Protein AF-A0A7V1MY23-F1 (afdb_monomer_lite)

Radius of gyration: 22.09 Å; chains: 1; bounding box: 53×35×65 Å

Secondary structure (DSSP, 8-state):
--HHHHHHHHHHHHHHHHHHHHGGG----HHHHS----TTGGGGS-TT--HHHHHHHHHHHHTGGGSSSPPPPGGGS-HHHHHHHHHHHHHHTT--HHHHHHHHHHHHHHHHHHHHHTT-

Structure (mmCIF, N/CA/C/O backbone):
data_AF-A0A7V1MY23-F1
#
_entry.id   AF-A0A7V1MY23-F1
#
loop_
_atom_site.group_PDB
_atom_site.id
_atom_site.type_symbol
_atom_site.label_atom_id
_atom_site.label_alt_id
_atom_site.label_comp_id
_atom_site.label_asym_id
_atom_site.label_entity_id
_atom_site.label_seq_id
_atom_site.pdbx_PDB_ins_code
_atom_site.Cartn_x
_atom_site.Cartn_y
_atom_site.Cartn_z
_atom_site.occupancy
_atom_site.B_iso_or_equiv
_atom_site.auth_seq_id
_atom_site.auth_comp_id
_atom_site.auth_asym_id
_atom_site.auth_atom_id
_atom_site.pdbx_PDB_model_num
ATOM 1 N N . MET A 1 1 ? 38.174 -19.419 -48.462 1.00 55.09 1 MET A N 1
ATOM 2 C CA . MET A 1 1 ? 37.579 -18.916 -47.203 1.00 55.09 1 MET A CA 1
ATOM 3 C C . MET A 1 1 ? 37.762 -17.402 -47.209 1.00 55.09 1 MET A C 1
ATOM 5 O O . MET A 1 1 ? 38.901 -16.977 -47.323 1.00 55.09 1 MET A O 1
ATOM 9 N N . ASN A 1 2 ? 36.686 -16.607 -47.275 1.00 62.03 2 ASN A N 1
ATOM 10 C CA . ASN A 1 2 ? 36.775 -15.161 -47.537 1.00 62.03 2 ASN A CA 1
ATOM 11 C C . ASN A 1 2 ? 36.785 -14.381 -46.202 1.00 62.03 2 ASN A C 1
ATOM 13 O O . ASN A 1 2 ? 35.756 -14.397 -45.521 1.00 62.03 2 ASN A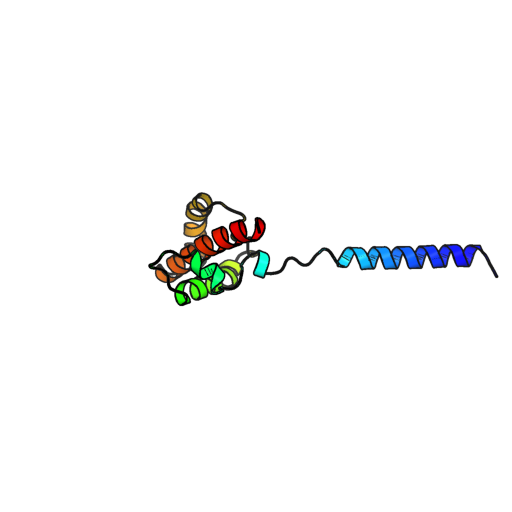 O 1
ATOM 17 N N . PRO A 1 3 ? 37.902 -13.733 -45.817 1.00 67.62 3 PRO A N 1
ATOM 18 C CA . PRO A 1 3 ? 38.042 -13.077 -44.515 1.00 67.62 3 PRO A CA 1
ATOM 19 C C . PRO A 1 3 ? 36.976 -12.001 -44.273 1.00 67.62 3 PRO A C 1
ATOM 21 O O . PRO A 1 3 ? 36.482 -11.882 -43.156 1.00 67.62 3 PRO A O 1
ATOM 24 N N . GLU A 1 4 ? 36.520 -11.300 -45.313 1.00 73.25 4 GLU A N 1
ATOM 25 C CA . GLU A 1 4 ? 35.517 -10.236 -45.169 1.00 73.25 4 GLU A CA 1
ATOM 26 C C . GLU A 1 4 ? 34.148 -10.753 -44.712 1.00 73.25 4 GLU A C 1
ATOM 28 O O . GLU A 1 4 ? 33.482 -10.124 -43.891 1.00 73.25 4 GLU A O 1
ATOM 33 N N . LYS A 1 5 ? 33.745 -11.950 -45.159 1.00 71.75 5 LYS A N 1
ATOM 34 C CA . LYS A 1 5 ? 32.474 -12.566 -44.736 1.00 71.75 5 LYS A CA 1
ATOM 35 C C . LYS A 1 5 ? 32.507 -12.989 -43.266 1.00 71.75 5 LYS A C 1
ATOM 37 O O . LYS A 1 5 ? 31.482 -12.928 -42.591 1.00 71.75 5 LYS A O 1
ATOM 42 N N . ASN A 1 6 ? 33.682 -13.370 -42.765 1.00 76.06 6 ASN A N 1
ATOM 43 C CA . ASN A 1 6 ? 33.868 -13.776 -41.374 1.00 76.06 6 ASN A CA 1
ATOM 44 C C . ASN A 1 6 ? 33.796 -12.567 -40.430 1.00 76.06 6 ASN A C 1
ATOM 46 O O . ASN A 1 6 ? 33.172 -12.661 -39.377 1.00 76.06 6 ASN A O 1
ATOM 50 N N . HIS A 1 7 ? 34.359 -11.419 -40.825 1.00 81.69 7 HIS A N 1
ATOM 51 C CA . HIS A 1 7 ? 34.247 -10.177 -40.054 1.00 81.69 7 HIS A CA 1
ATOM 52 C C . HIS A 1 7 ? 32.799 -9.682 -39.969 1.00 81.69 7 HIS A C 1
ATOM 54 O O . HIS A 1 7 ? 32.328 -9.361 -38.880 1.00 81.69 7 HIS A O 1
ATOM 60 N N . VAL A 1 8 ? 32.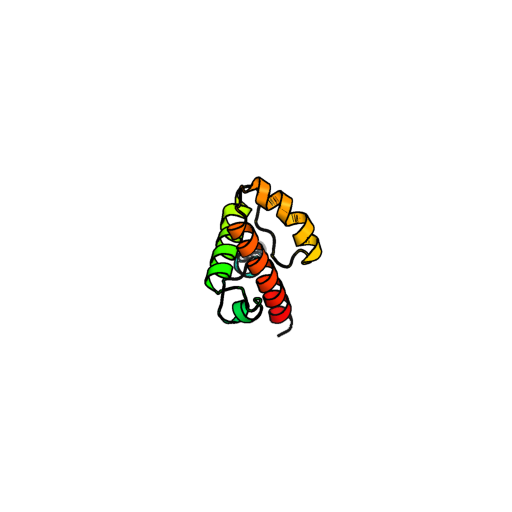059 -9.695 -41.084 1.00 83.19 8 VAL A N 1
ATOM 61 C CA . VAL A 1 8 ? 30.640 -9.295 -41.103 1.00 83.19 8 VAL A CA 1
ATOM 62 C C . VAL A 1 8 ? 29.783 -10.217 -40.229 1.00 83.19 8 VAL A C 1
ATOM 64 O O . VAL A 1 8 ? 28.952 -9.733 -39.463 1.00 83.19 8 VAL A O 1
ATOM 67 N N . LEU A 1 9 ? 30.013 -11.535 -40.272 1.00 83.19 9 LEU A N 1
ATOM 68 C CA . LEU A 1 9 ? 29.275 -12.496 -39.446 1.00 83.19 9 LEU A CA 1
ATOM 69 C C . LEU A 1 9 ? 29.543 -12.303 -37.942 1.00 83.19 9 LEU A C 1
ATOM 71 O O . LEU A 1 9 ? 28.614 -12.385 -37.137 1.00 83.19 9 LEU A O 1
ATOM 75 N N . VAL A 1 10 ? 30.789 -12.005 -37.559 1.00 86.12 10 VAL A N 1
ATOM 76 C CA . VAL A 1 10 ? 31.166 -11.720 -36.163 1.00 86.12 10 VAL A CA 1
ATOM 77 C C . VAL A 1 10 ? 30.519 -10.424 -35.669 1.00 86.12 10 VAL A C 1
ATOM 79 O O . VAL A 1 10 ? 30.002 -10.396 -34.554 1.00 86.12 10 VAL A O 1
ATOM 82 N N . LEU A 1 11 ? 30.475 -9.377 -36.499 1.00 88.19 11 LEU A N 1
ATOM 83 C CA . LEU A 1 11 ? 29.839 -8.103 -36.148 1.00 88.19 11 LEU A CA 1
ATOM 84 C C . LEU A 1 11 ? 28.320 -8.238 -35.974 1.00 88.19 11 LEU A C 1
ATOM 86 O O . LEU A 1 11 ? 27.769 -7.712 -35.010 1.00 88.19 11 LEU A O 1
ATOM 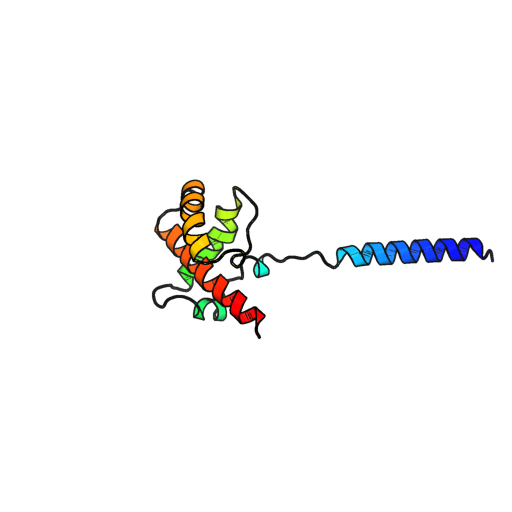90 N N . ILE A 1 12 ? 27.650 -8.987 -36.855 1.00 88.94 12 ILE A N 1
ATOM 91 C CA . ILE A 1 12 ? 26.209 -9.263 -36.739 1.00 88.94 12 ILE A CA 1
ATOM 92 C C . ILE A 1 12 ? 25.917 -10.072 -35.469 1.00 88.94 12 ILE A C 1
ATOM 94 O O . ILE A 1 12 ? 25.001 -9.739 -34.720 1.00 88.94 12 ILE A O 1
ATOM 98 N N . SER A 1 13 ? 26.726 -11.097 -35.190 1.00 87.31 13 SER A N 1
ATOM 99 C CA . SER A 1 13 ? 26.583 -11.919 -33.983 1.00 87.31 13 SER A CA 1
ATOM 100 C C . SER A 1 13 ? 26.777 -11.089 -32.709 1.00 87.31 13 SER A C 1
ATOM 102 O O . SER A 1 13 ? 25.974 -11.186 -31.786 1.00 87.31 13 SER A O 1
ATOM 104 N N . ALA A 1 14 ? 27.793 -10.221 -32.672 1.00 90.06 14 ALA A N 1
ATOM 105 C CA . ALA A 1 14 ? 28.040 -9.323 -31.546 1.00 90.06 14 ALA A CA 1
ATOM 106 C C . ALA A 1 14 ? 26.893 -8.317 -31.344 1.00 90.06 14 ALA A C 1
ATOM 108 O O . ALA A 1 14 ? 26.461 -8.108 -30.213 1.00 90.06 14 ALA A O 1
ATOM 109 N N . ALA A 1 15 ? 26.350 -7.745 -32.423 1.00 91.12 15 ALA A N 1
ATOM 110 C CA . ALA A 1 15 ? 25.222 -6.816 -32.353 1.00 91.12 15 ALA A CA 1
ATOM 111 C C . ALA A 1 15 ? 23.943 -7.482 -31.816 1.00 91.12 15 ALA A C 1
ATOM 113 O O . ALA A 1 15 ? 23.245 -6.892 -30.994 1.00 91.12 15 ALA A O 1
ATOM 114 N N . LEU A 1 16 ? 23.661 -8.725 -32.222 1.00 89.31 16 LEU A N 1
ATOM 115 C CA . LEU A 1 16 ? 22.519 -9.498 -31.720 1.00 89.31 16 LEU A CA 1
ATOM 116 C C . LEU A 1 16 ? 22.673 -9.865 -30.238 1.00 89.31 16 LEU A C 1
ATOM 118 O O . LEU A 1 16 ? 21.703 -9.785 -29.488 1.00 89.31 16 LEU A O 1
ATOM 122 N N . ILE A 1 17 ? 23.888 -10.214 -29.802 1.00 90.31 17 ILE A N 1
ATOM 123 C CA . ILE A 1 17 ? 24.187 -10.489 -28.389 1.00 90.31 17 ILE A CA 1
ATOM 124 C C . ILE A 1 17 ? 24.017 -9.217 -27.548 1.00 90.31 17 ILE A C 1
ATOM 126 O O . ILE A 1 17 ? 23.370 -9.259 -26.507 1.00 90.31 17 ILE A O 1
ATOM 130 N N . ILE A 1 18 ? 24.537 -8.076 -28.009 1.00 88.31 18 ILE A N 1
ATOM 131 C CA . ILE A 1 18 ? 24.391 -6.787 -27.317 1.00 88.31 18 ILE A CA 1
ATOM 132 C C . ILE A 1 18 ? 22.915 -6.385 -27.232 1.00 88.31 18 ILE A C 1
ATOM 134 O O . ILE A 1 18 ? 22.451 -6.002 -26.163 1.00 88.31 18 ILE A O 1
ATOM 138 N N . PHE A 1 19 ? 22.157 -6.525 -28.323 1.00 85.62 19 PHE A N 1
ATOM 139 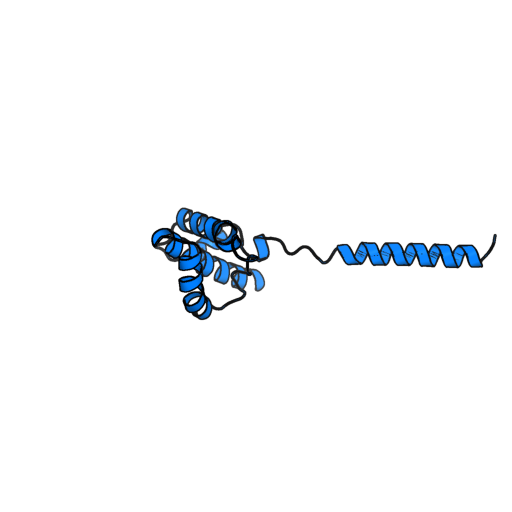C CA . PHE A 1 19 ? 20.724 -6.242 -28.332 1.00 85.62 19 PHE A CA 1
ATOM 140 C C . PHE A 1 19 ? 19.964 -7.133 -27.342 1.00 85.62 19 PHE A C 1
ATOM 142 O O . PHE A 1 19 ? 19.173 -6.616 -26.564 1.00 85.62 19 PHE A O 1
ATOM 149 N N . ALA A 1 20 ? 20.252 -8.438 -27.296 1.00 84.06 20 ALA A N 1
ATOM 150 C CA . ALA A 1 20 ? 19.641 -9.360 -26.336 1.00 84.06 20 ALA A CA 1
ATOM 151 C C . ALA A 1 20 ? 19.975 -9.010 -24.872 1.00 84.06 20 ALA A C 1
ATOM 153 O O . ALA A 1 20 ? 19.109 -9.111 -24.004 1.00 84.06 20 ALA A O 1
ATOM 154 N N . LEU A 1 21 ? 21.200 -8.549 -24.595 1.00 81.44 21 LEU A N 1
ATOM 155 C CA . LEU A 1 21 ? 21.619 -8.126 -23.254 1.00 81.44 21 LEU A CA 1
ATOM 156 C C . LEU A 1 21 ? 20.895 -6.856 -22.768 1.00 81.44 21 LEU A C 1
ATOM 158 O O . LEU A 1 21 ? 20.681 -6.711 -21.566 1.00 81.44 21 LEU A O 1
ATOM 162 N N . LEU A 1 22 ? 20.462 -5.968 -23.673 1.00 77.19 22 LEU A N 1
ATOM 163 C CA . LEU A 1 22 ? 19.717 -4.750 -23.317 1.00 77.19 22 LEU A CA 1
ATOM 164 C C . LEU A 1 22 ? 18.305 -5.032 -22.773 1.00 77.19 22 LEU A C 1
ATOM 166 O O . LEU A 1 22 ? 17.761 -4.197 -22.057 1.00 77.19 22 LEU A O 1
ATOM 170 N N . PHE A 1 23 ? 17.716 -6.200 -23.054 1.00 70.06 23 PHE A N 1
ATOM 171 C CA . PHE A 1 23 ? 16.383 -6.563 -22.546 1.00 70.06 23 PHE A CA 1
ATOM 172 C C . PHE A 1 23 ? 16.392 -7.143 -21.123 1.00 70.06 23 PHE A C 1
ATOM 174 O O . PHE A 1 23 ? 15.328 -7.313 -20.532 1.00 70.06 23 PHE A O 1
ATOM 181 N N . LEU A 1 24 ? 17.563 -7.432 -20.544 1.00 65.50 24 LEU A N 1
ATOM 182 C CA . LEU A 1 24 ? 17.672 -8.071 -19.224 1.00 65.50 24 LEU A CA 1
ATOM 183 C C . LEU A 1 24 ? 17.552 -7.094 -18.039 1.00 65.50 24 LEU A C 1
ATOM 185 O O . LEU A 1 24 ? 17.454 -7.539 -16.900 1.00 65.50 24 LEU A O 1
ATOM 189 N N . THR A 1 25 ? 17.551 -5.777 -18.270 1.00 64.44 25 THR A N 1
ATOM 190 C CA . THR A 1 25 ? 17.641 -4.763 -17.198 1.00 64.44 25 THR A CA 1
ATOM 191 C C . THR A 1 25 ? 16.308 -4.100 -16.822 1.00 64.44 25 THR A C 1
ATOM 193 O O . THR A 1 25 ? 16.289 -3.224 -15.962 1.00 64.44 25 THR A O 1
ATOM 196 N N . GLY A 1 26 ? 15.183 -4.500 -17.429 1.00 61.44 26 GLY A N 1
ATOM 197 C CA . GLY A 1 26 ? 13.920 -3.746 -17.364 1.00 61.44 26 GLY A CA 1
ATOM 198 C C . GLY A 1 26 ? 12.821 -4.250 -16.418 1.00 61.44 26 GLY A C 1
ATOM 199 O O . GLY A 1 26 ? 11.726 -3.695 -16.445 1.00 61.44 26 GLY A O 1
ATOM 200 N N . CYS A 1 27 ? 13.036 -5.292 -15.610 1.00 72.38 27 CYS A N 1
ATOM 201 C CA . CYS A 1 27 ? 11.960 -5.833 -14.767 1.00 72.38 27 CYS A CA 1
ATOM 202 C C . CYS A 1 27 ? 11.848 -5.091 -13.427 1.00 72.38 27 CYS A C 1
ATOM 204 O O . CYS A 1 27 ? 12.405 -5.517 -12.418 1.00 72.38 27 CYS A O 1
ATOM 206 N N . VAL A 1 28 ? 11.083 -3.997 -13.405 1.00 79.12 28 VAL A N 1
ATOM 207 C CA . VAL A 1 28 ? 10.494 -3.489 -12.156 1.00 79.12 28 VAL A CA 1
ATOM 208 C C . VAL A 1 28 ? 9.306 -4.386 -11.816 1.00 79.12 28 VAL A C 1
ATOM 210 O O . VAL A 1 28 ? 8.371 -4.507 -12.606 1.00 79.12 28 VAL A O 1
ATOM 213 N N . THR A 1 29 ? 9.351 -5.053 -10.665 1.00 86.50 29 THR A N 1
ATOM 214 C CA . THR A 1 29 ? 8.263 -5.923 -10.208 1.00 86.50 29 THR A CA 1
ATOM 215 C C . THR A 1 29 ? 7.243 -5.125 -9.403 1.00 86.50 29 THR A C 1
ATOM 217 O O . THR A 1 29 ? 7.579 -4.143 -8.747 1.00 86.50 29 THR A O 1
ATOM 220 N N . LEU A 1 30 ? 5.980 -5.559 -9.407 1.00 88.88 30 LEU A N 1
ATOM 221 C CA . LEU A 1 30 ? 4.955 -4.935 -8.564 1.00 88.88 30 LEU A CA 1
ATOM 222 C C . LEU A 1 30 ? 5.347 -4.971 -7.081 1.00 88.88 30 LEU A C 1
ATOM 224 O O . LEU A 1 30 ? 5.048 -4.035 -6.353 1.00 88.88 30 LEU A O 1
ATOM 228 N N . ASP A 1 31 ? 6.061 -6.007 -6.650 1.00 91.25 31 ASP A N 1
ATOM 229 C CA . ASP A 1 31 ? 6.475 -6.175 -5.258 1.00 91.25 31 ASP A CA 1
ATOM 230 C C . ASP A 1 31 ? 7.480 -5.112 -4.797 1.00 91.25 31 ASP A C 1
ATOM 232 O O . ASP A 1 31 ? 7.482 -4.755 -3.621 1.00 91.25 31 ASP A O 1
ATOM 236 N N . SER A 1 32 ? 8.299 -4.555 -5.697 1.00 89.75 32 SER A N 1
ATOM 237 C CA . SER A 1 32 ? 9.196 -3.448 -5.339 1.00 89.75 32 SER A CA 1
ATOM 238 C C . SER A 1 32 ? 8.468 -2.104 -5.241 1.00 89.75 32 SER A C 1
ATOM 240 O O . SER A 1 32 ? 8.929 -1.204 -4.540 1.00 89.75 32 SER A O 1
ATOM 242 N N . LEU A 1 33 ? 7.314 -1.972 -5.904 1.00 93.50 33 LEU A N 1
ATOM 243 C CA . LEU A 1 33 ? 6.461 -0.782 -5.853 1.00 93.50 33 LEU A CA 1
ATOM 244 C C . LEU A 1 33 ? 5.461 -0.846 -4.690 1.00 93.50 33 LEU A C 1
ATOM 246 O O . LEU A 1 33 ? 5.235 0.151 -4.008 1.00 93.50 33 LEU A O 1
ATOM 250 N N . ALA A 1 34 ? 4.869 -2.019 -4.477 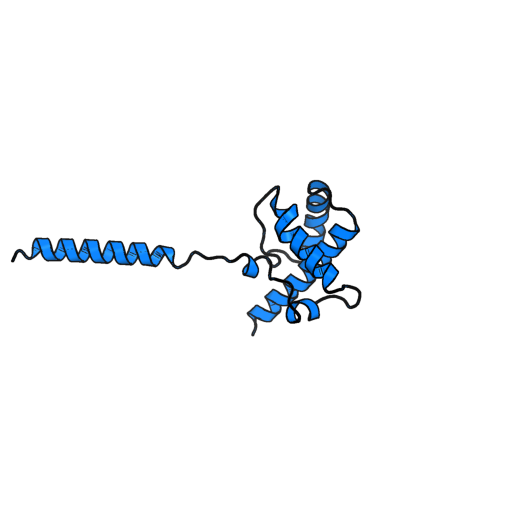1.00 96.31 34 ALA A N 1
ATOM 251 C CA . ALA A 1 34 ? 3.800 -2.318 -3.534 1.00 96.31 34 ALA A CA 1
ATOM 252 C C . ALA A 1 34 ? 3.983 -3.752 -2.981 1.00 96.31 34 ALA A C 1
ATOM 254 O O . ALA A 1 34 ? 3.340 -4.704 -3.456 1.00 96.31 34 ALA A O 1
ATOM 255 N N . PRO A 1 35 ? 4.855 -3.938 -1.971 1.00 96.56 35 PRO A N 1
ATOM 256 C CA . PRO A 1 35 ? 5.219 -5.259 -1.467 1.00 96.56 35 PRO A CA 1
ATOM 257 C C . PRO A 1 35 ? 3.997 -6.031 -0.957 1.00 96.56 35 PRO A C 1
ATOM 259 O O . PRO A 1 35 ? 3.077 -5.411 -0.404 1.00 96.56 35 PRO A O 1
ATOM 262 N N . PRO A 1 36 ? 3.946 -7.363 -1.148 1.00 97.44 36 PRO A N 1
ATOM 263 C CA . PRO A 1 36 ? 2.902 -8.212 -0.581 1.00 97.44 36 PRO A CA 1
ATOM 264 C C . PRO A 1 36 ? 2.885 -8.105 0.941 1.00 97.44 36 PRO A C 1
ATOM 266 O O . PRO A 1 36 ? 3.924 -7.922 1.578 1.00 97.44 36 PRO A O 1
ATOM 269 N N . VAL A 1 37 ? 1.697 -8.225 1.538 1.00 98.19 37 VAL A N 1
ATOM 270 C CA . VAL A 1 37 ? 1.585 -8.233 2.995 1.00 98.19 37 VAL A CA 1
ATOM 271 C C . VAL A 1 37 ? 2.196 -9.531 3.505 1.00 98.19 37 VAL A C 1
ATOM 273 O O . VAL A 1 37 ? 1.677 -10.623 3.290 1.00 98.19 37 VAL A O 1
ATOM 276 N N . SER A 1 38 ? 3.325 -9.419 4.189 1.00 97.69 38 SER A N 1
ATOM 277 C CA . SER A 1 38 ? 4.001 -10.533 4.843 1.00 97.69 38 SER A CA 1
ATOM 278 C C . SER A 1 38 ? 3.917 -10.384 6.359 1.00 97.69 38 SER A C 1
ATOM 280 O O . SER A 1 38 ? 3.600 -9.314 6.886 1.00 97.69 38 SER A O 1
ATOM 282 N N . SER A 1 39 ? 4.226 -11.459 7.083 1.00 96.69 39 SER A N 1
ATOM 283 C CA . SER A 1 39 ? 4.387 -11.390 8.537 1.00 96.69 39 SER A CA 1
ATOM 284 C C . SER A 1 39 ? 5.476 -10.398 8.944 1.00 96.69 39 SER A C 1
ATOM 286 O O . SER A 1 39 ? 5.369 -9.805 10.008 1.00 96.69 39 SER A O 1
ATOM 288 N N . GLU A 1 40 ? 6.493 -10.187 8.105 1.00 96.75 40 GLU A N 1
ATOM 289 C CA . GLU A 1 40 ? 7.551 -9.204 8.327 1.00 96.75 40 GLU A CA 1
ATOM 290 C C . GLU A 1 40 ? 7.043 -7.769 8.147 1.00 96.75 40 GLU A C 1
ATOM 292 O O . GLU A 1 40 ? 7.205 -6.956 9.056 1.00 96.75 40 GLU A O 1
ATOM 297 N N . LEU A 1 41 ? 6.354 -7.474 7.037 1.00 97.75 41 LEU A N 1
ATOM 298 C CA . LEU A 1 41 ? 5.749 -6.162 6.787 1.00 97.75 41 LEU A CA 1
ATOM 299 C C . LEU A 1 41 ? 4.766 -5.788 7.903 1.00 97.75 41 LEU A C 1
ATOM 301 O O . LEU A 1 41 ? 4.775 -4.657 8.390 1.00 97.75 41 LEU A O 1
ATOM 305 N N . ALA A 1 42 ? 3.959 -6.748 8.359 1.00 97.94 42 ALA A N 1
ATOM 306 C CA . ALA A 1 42 ? 2.973 -6.533 9.413 1.00 97.94 42 ALA A CA 1
ATOM 307 C C . ALA A 1 42 ? 3.585 -6.085 10.755 1.00 97.94 42 ALA A C 1
ATOM 309 O O . ALA A 1 42 ? 2.895 -5.463 11.557 1.00 97.94 42 ALA A O 1
ATOM 310 N N . ARG A 1 43 ? 4.884 -6.318 11.000 1.00 97.06 43 ARG A N 1
ATOM 311 C CA . ARG A 1 43 ? 5.577 -5.853 12.222 1.00 97.06 43 ARG A CA 1
ATOM 312 C C . ARG A 1 43 ? 5.749 -4.338 12.273 1.00 97.06 43 ARG A C 1
ATOM 314 O O . ARG A 1 43 ? 5.994 -3.799 13.347 1.00 97.06 43 ARG A O 1
ATOM 321 N N . TYR A 1 44 ? 5.631 -3.666 11.130 1.00 97.12 44 TYR A N 1
ATOM 322 C CA . TYR A 1 44 ? 5.698 -2.210 11.018 1.00 97.12 44 TYR A CA 1
ATOM 323 C C . TYR A 1 44 ? 4.315 -1.548 11.094 1.00 97.12 44 TYR A C 1
ATOM 325 O O . TYR A 1 44 ? 4.198 -0.335 10.910 1.00 97.12 44 TYR A O 1
ATOM 333 N N . ALA A 1 45 ? 3.254 -2.324 11.323 1.00 97.25 45 ALA A N 1
ATOM 334 C CA . ALA A 1 45 ? 1.911 -1.795 11.495 1.00 97.25 45 ALA A CA 1
ATOM 335 C C . ALA A 1 45 ? 1.671 -1.292 12.927 1.00 97.25 45 ALA A C 1
ATOM 337 O O . ALA A 1 45 ? 2.195 -1.870 13.883 1.00 97.25 45 ALA A O 1
ATOM 338 N N . PRO A 1 46 ? 0.874 -0.220 13.103 1.00 94.25 46 PRO A N 1
ATOM 339 C CA . PRO A 1 46 ? 0.403 0.183 14.421 1.00 94.25 46 PRO A CA 1
ATOM 340 C C . PRO A 1 46 ? -0.345 -0.964 15.125 1.00 94.25 46 PRO A C 1
ATOM 342 O O . PRO A 1 46 ? -1.029 -1.730 14.450 1.00 94.25 46 PRO A O 1
ATOM 345 N N . PRO A 1 47 ? -0.326 -1.048 16.470 1.00 94.69 47 PRO A N 1
ATOM 346 C CA . PRO A 1 47 ? -0.987 -2.133 17.210 1.00 94.69 47 PRO A CA 1
ATOM 347 C C . PRO A 1 47 ? -2.495 -2.277 16.959 1.00 94.69 47 PRO A C 1
ATOM 349 O O . PRO A 1 47 ? -3.067 -3.330 17.218 1.00 94.69 47 PRO A O 1
ATOM 352 N N . THR A 1 48 ? -3.149 -1.214 16.492 1.00 96.19 48 THR A N 1
ATOM 353 C CA . THR A 1 48 ? -4.584 -1.186 16.179 1.00 96.19 48 THR A CA 1
ATOM 354 C C . THR A 1 48 ? -4.911 -1.686 14.772 1.00 96.19 48 THR A C 1
ATOM 356 O O . THR A 1 48 ? -6.086 -1.802 14.446 1.00 96.19 48 THR A O 1
ATOM 359 N N . VAL A 1 49 ? -3.905 -1.929 13.929 1.00 97.94 49 VAL A N 1
ATOM 360 C CA . VAL A 1 49 ? -4.067 -2.365 12.537 1.00 97.94 49 VAL A CA 1
ATOM 361 C C . VAL A 1 49 ? -3.878 -3.874 12.466 1.00 97.94 49 VAL A C 1
ATOM 363 O O . VAL A 1 49 ? -2.870 -4.412 12.923 1.00 97.94 49 VAL A O 1
ATOM 366 N N . THR A 1 50 ? -4.843 -4.568 11.874 1.00 98.25 50 THR A N 1
ATOM 367 C CA . THR A 1 50 ? -4.785 -6.018 11.693 1.00 98.25 50 THR A CA 1
ATOM 368 C C . THR A 1 50 ? -4.101 -6.396 10.378 1.00 98.25 50 THR A C 1
ATOM 370 O O . THR A 1 50 ? -3.981 -5.598 9.449 1.00 98.25 50 THR A O 1
ATOM 373 N N . TYR A 1 51 ? -3.697 -7.663 10.255 1.00 98.31 51 TYR A N 1
ATOM 374 C CA . TYR A 1 51 ? -3.200 -8.201 8.984 1.00 98.31 51 TYR A CA 1
ATOM 375 C C . TYR A 1 51 ? -4.245 -8.079 7.858 1.00 98.31 51 TYR A C 1
ATOM 377 O O . TYR A 1 51 ? -3.897 -7.793 6.715 1.00 98.31 51 TYR A O 1
ATOM 385 N N . ALA A 1 52 ? -5.532 -8.244 8.185 1.00 98.44 52 ALA A N 1
ATOM 386 C CA . ALA A 1 52 ? -6.623 -8.096 7.225 1.00 98.44 52 ALA A CA 1
ATOM 387 C C . ALA A 1 52 ? -6.761 -6.649 6.724 1.00 98.44 52 ALA A C 1
ATOM 389 O O . ALA A 1 52 ? -7.015 -6.443 5.538 1.00 98.44 52 ALA A O 1
ATOM 390 N N . ASP A 1 53 ? -6.531 -5.657 7.589 1.00 98.56 53 ASP A N 1
ATOM 391 C CA . ASP A 1 53 ? -6.532 -4.244 7.194 1.00 98.56 53 ASP A CA 1
ATOM 392 C C . ASP A 1 53 ? -5.387 -3.936 6.226 1.00 98.56 53 ASP A C 1
ATOM 394 O O . ASP A 1 53 ? -5.588 -3.244 5.230 1.00 98.56 53 ASP A O 1
ATOM 398 N N . LEU A 1 54 ? -4.196 -4.494 6.472 1.00 98.75 54 LEU A N 1
ATOM 399 C CA . LEU A 1 54 ? -3.060 -4.352 5.559 1.00 98.75 54 LEU A CA 1
ATOM 400 C C . LEU A 1 54 ? -3.352 -4.989 4.197 1.00 98.75 54 LEU A C 1
ATOM 402 O O . LEU A 1 54 ? -3.036 -4.392 3.170 1.00 98.75 54 LEU A O 1
ATOM 406 N N . GLU A 1 55 ? -3.969 -6.173 4.173 1.00 98.69 55 GLU A N 1
ATOM 407 C CA . GLU A 1 55 ? -4.316 -6.855 2.921 1.00 98.69 55 GLU A CA 1
ATOM 408 C C . GLU A 1 55 ? -5.401 -6.091 2.152 1.00 98.69 55 GLU A C 1
ATOM 410 O O . GLU A 1 55 ? -5.280 -5.888 0.941 1.00 98.69 55 GLU A O 1
ATOM 415 N N . LYS A 1 56 ? -6.420 -5.573 2.857 1.00 98.75 56 LYS A N 1
ATOM 416 C CA . LYS A 1 56 ? -7.428 -4.669 2.282 1.00 98.75 56 LYS A CA 1
ATOM 417 C C . LYS A 1 56 ? -6.755 -3.432 1.683 1.00 98.75 56 LYS A C 1
ATOM 419 O O . LYS A 1 56 ? -6.998 -3.109 0.522 1.00 98.75 56 LYS A O 1
ATOM 424 N N . GLY A 1 57 ? -5.871 -2.781 2.437 1.00 98.56 57 GLY A N 1
ATOM 425 C CA . GLY A 1 57 ? -5.137 -1.599 1.994 1.00 98.56 57 GLY A CA 1
ATOM 426 C C . GLY A 1 57 ? -4.267 -1.861 0.769 1.00 98.56 57 GLY A C 1
ATOM 427 O O . GLY A 1 57 ? -4.298 -1.087 -0.189 1.00 98.56 57 GLY A O 1
ATOM 428 N N . ARG A 1 58 ? -3.548 -2.989 0.740 1.00 98.38 58 ARG A N 1
ATOM 429 C CA . ARG A 1 58 ? -2.750 -3.387 -0.423 1.00 98.38 58 ARG A CA 1
ATOM 430 C C . ARG A 1 58 ? -3.617 -3.631 -1.648 1.00 98.38 58 ARG A C 1
ATOM 432 O O . ARG A 1 58 ? -3.262 -3.183 -2.735 1.00 98.38 58 ARG A O 1
ATOM 439 N N . LYS A 1 59 ? -4.737 -4.336 -1.483 1.00 98.31 59 LYS A N 1
ATOM 440 C CA . LYS A 1 59 ? -5.678 -4.614 -2.573 1.00 98.31 59 LYS A CA 1
ATOM 441 C C . LYS A 1 59 ? -6.242 -3.325 -3.172 1.00 98.31 59 LYS A C 1
ATOM 443 O O . LYS A 1 59 ? -6.388 -3.239 -4.386 1.00 98.31 59 LYS A O 1
ATOM 448 N N . ILE A 1 60 ? -6.523 -2.319 -2.344 1.00 98.44 60 ILE A N 1
ATOM 449 C CA . ILE A 1 60 ? -6.927 -0.987 -2.812 1.00 98.44 60 ILE A CA 1
ATOM 450 C C . ILE A 1 60 ? -5.778 -0.327 -3.590 1.00 98.44 60 ILE A C 1
ATOM 452 O O . ILE A 1 60 ? -5.986 0.135 -4.711 1.00 98.44 60 ILE A O 1
ATOM 456 N N . TYR A 1 61 ? -4.558 -0.344 -3.039 1.00 98.06 61 TYR A N 1
ATOM 457 C CA . TYR A 1 61 ? -3.382 0.288 -3.649 1.00 98.06 61 TYR A CA 1
ATOM 458 C C . TYR A 1 61 ? -3.031 -0.288 -5.028 1.00 98.06 61 TYR A C 1
ATOM 460 O O . TYR A 1 61 ? -2.702 0.453 -5.950 1.00 98.06 61 TYR A O 1
ATOM 468 N N . THR A 1 62 ? -3.109 -1.612 -5.182 1.00 96.75 62 THR A N 1
ATOM 469 C CA . THR A 1 62 ? -2.792 -2.313 -6.439 1.00 96.75 62 THR A CA 1
ATOM 470 C C . THR A 1 62 ? -4.006 -2.524 -7.345 1.00 96.75 62 THR A C 1
ATOM 472 O O . THR A 1 62 ? -3.853 -3.014 -8.461 1.00 96.75 62 THR A O 1
ATOM 475 N N . GLY A 1 63 ? -5.200 -2.150 -6.879 1.00 95.81 63 GLY A N 1
ATOM 476 C CA . GLY A 1 63 ? -6.468 -2.242 -7.596 1.00 95.81 63 GLY A CA 1
ATOM 477 C C . GLY A 1 63 ? -7.041 -0.856 -7.866 1.00 95.81 63 GLY A C 1
ATOM 478 O O . GLY A 1 63 ? -6.662 -0.216 -8.847 1.00 95.81 63 GLY A O 1
ATOM 479 N N . SER A 1 64 ? -7.938 -0.381 -6.996 1.00 95.75 64 SER A N 1
ATOM 480 C CA . SER A 1 64 ? -8.685 0.876 -7.167 1.00 95.75 64 SER A CA 1
ATOM 481 C C . SER A 1 64 ? -7.793 2.083 -7.485 1.00 95.75 64 SER A C 1
ATOM 483 O O . SER A 1 64 ? -8.108 2.845 -8.400 1.00 95.75 64 SER A O 1
ATOM 485 N N . CYS A 1 65 ? -6.640 2.223 -6.818 1.00 95.44 65 CYS A N 1
ATOM 486 C CA . CYS A 1 65 ? -5.707 3.335 -7.053 1.00 95.44 65 CYS A CA 1
ATOM 487 C C . CYS A 1 65 ? -5.013 3.300 -8.428 1.00 95.44 65 CYS A C 1
ATOM 489 O O . CYS A 1 65 ? -4.407 4.290 -8.827 1.00 95.44 65 CYS A O 1
ATOM 491 N N . THR A 1 66 ? -5.099 2.188 -9.163 1.00 94.69 66 THR A N 1
ATOM 492 C CA . THR A 1 66 ? -4.492 2.029 -10.498 1.00 94.69 66 THR A CA 1
ATOM 493 C C . THR A 1 66 ? -5.476 2.252 -11.648 1.00 94.69 66 THR A C 1
ATOM 495 O O . THR A 1 66 ? -5.102 2.178 -12.815 1.00 94.69 66 THR A O 1
ATOM 498 N N . SER A 1 67 ? -6.740 2.557 -11.332 1.00 94.25 67 SER A N 1
ATOM 499 C CA . SER A 1 67 ? -7.798 2.775 -12.328 1.00 94.25 67 SER A CA 1
ATOM 500 C C . SER A 1 67 ? -7.615 4.058 -13.149 1.00 94.25 67 SER A C 1
ATOM 502 O O . SER A 1 67 ? -8.029 4.107 -14.305 1.00 94.25 67 SER A O 1
ATOM 504 N N . CYS A 1 68 ? -6.986 5.087 -12.568 1.00 96.06 68 CYS A N 1
ATOM 505 C CA . CYS A 1 68 ? -6.810 6.397 -13.204 1.00 96.06 68 CYS A CA 1
ATOM 506 C C . CYS A 1 68 ? -5.387 6.644 -13.732 1.00 96.06 68 CYS A C 1
ATOM 508 O O . CYS A 1 68 ? -5.210 7.394 -14.689 1.00 96.06 68 CYS A O 1
ATOM 510 N N . HIS A 1 69 ? -4.367 6.056 -13.106 1.00 94.88 69 HIS A N 1
ATOM 511 C CA . HIS A 1 69 ? -2.961 6.206 -13.485 1.00 94.88 69 HIS A CA 1
ATOM 512 C C . HIS A 1 69 ? -2.139 5.009 -12.998 1.00 94.88 69 HIS A C 1
ATOM 514 O O . HIS A 1 69 ? -2.580 4.235 -12.150 1.00 94.88 69 HIS A O 1
ATOM 520 N N . SER A 1 70 ? -0.908 4.876 -13.495 1.00 91.00 70 SER A N 1
ATOM 521 C CA . SER A 1 70 ? 0.011 3.824 -13.053 1.00 91.00 70 SER A CA 1
ATOM 522 C C . SER A 1 70 ? 0.307 3.907 -11.553 1.00 91.00 70 SER A C 1
ATOM 524 O O . SER A 1 70 ? 0.395 5.000 -10.981 1.00 91.00 70 SER A O 1
ATOM 526 N N . VAL A 1 71 ? 0.507 2.740 -10.934 1.00 90.44 71 VAL A N 1
ATOM 527 C CA . VAL A 1 71 ? 0.906 2.623 -9.527 1.00 90.44 71 VAL A CA 1
ATOM 528 C C . VAL A 1 71 ? 2.236 3.344 -9.291 1.00 90.44 71 VAL A C 1
ATOM 530 O O . VAL A 1 71 ? 3.187 3.186 -10.058 1.00 90.44 71 VAL A O 1
ATOM 533 N N . GLN A 1 72 ? 2.295 4.154 -8.236 1.00 93.69 72 GLN A N 1
ATOM 534 C CA . GLN A 1 72 ? 3.544 4.757 -7.773 1.00 93.69 72 GLN A CA 1
ATOM 535 C C . GLN A 1 72 ? 4.215 3.823 -6.755 1.00 93.69 72 GLN A C 1
ATOM 537 O O . GLN A 1 72 ? 3.521 3.048 -6.102 1.00 93.69 72 GLN A O 1
ATOM 542 N N . PRO A 1 73 ? 5.547 3.860 -6.586 1.00 94.56 73 PRO A N 1
ATOM 543 C CA . PRO A 1 73 ? 6.175 3.185 -5.459 1.00 94.56 73 PRO A CA 1
ATOM 544 C C . PRO A 1 73 ? 5.646 3.757 -4.135 1.00 94.56 73 PRO A C 1
ATOM 546 O O . PRO A 1 73 ? 5.621 4.977 -3.952 1.00 94.56 73 PRO A O 1
ATOM 549 N N . VAL A 1 74 ? 5.289 2.906 -3.167 1.00 95.88 74 VAL A N 1
ATOM 550 C CA . VAL A 1 74 ? 4.812 3.369 -1.847 1.00 95.88 74 VAL A CA 1
ATOM 551 C C . VAL A 1 74 ? 5.840 4.278 -1.162 1.00 95.88 74 VAL A C 1
ATOM 553 O O . VAL A 1 74 ? 5.474 5.232 -0.473 1.00 95.88 74 VAL A O 1
ATOM 556 N N . ASN A 1 75 ? 7.133 4.033 -1.392 1.00 94.81 75 ASN A N 1
ATOM 557 C CA . ASN A 1 75 ? 8.260 4.792 -0.849 1.00 94.81 75 ASN A CA 1
ATOM 558 C C . ASN A 1 75 ? 8.689 6.004 -1.700 1.00 94.81 75 ASN A C 1
ATOM 560 O O . ASN A 1 75 ? 9.644 6.673 -1.313 1.00 94.81 75 ASN A O 1
ATOM 564 N N . ALA A 1 76 ? 7.988 6.326 -2.794 1.00 94.56 76 ALA A N 1
ATOM 565 C CA . ALA A 1 76 ? 8.296 7.494 -3.630 1.00 94.56 76 ALA A CA 1
ATOM 566 C C . ALA A 1 76 ? 8.040 8.835 -2.920 1.00 94.56 76 ALA A C 1
ATOM 568 O O . ALA A 1 76 ? 8.671 9.839 -3.244 1.00 94.56 76 ALA A O 1
ATOM 569 N N . TYR A 1 77 ? 7.141 8.843 -1.933 1.00 95.94 77 TYR A N 1
ATOM 570 C CA . TYR A 1 77 ? 6.761 10.030 -1.168 1.00 95.94 77 TYR A CA 1
ATOM 571 C C . TYR A 1 77 ? 6.980 9.819 0.332 1.00 95.94 77 TYR A C 1
ATOM 573 O O . TYR A 1 77 ? 7.012 8.685 0.821 1.00 95.94 77 TYR A O 1
ATOM 581 N N . THR A 1 78 ? 7.120 10.907 1.092 1.00 95.88 78 THR A N 1
ATOM 582 C CA . THR A 1 78 ? 7.090 10.901 2.564 1.00 95.88 78 THR A CA 1
ATOM 583 C C . THR A 1 78 ? 5.673 10.638 3.088 1.00 95.88 78 THR A C 1
ATOM 585 O O . THR A 1 78 ? 4.700 10.787 2.352 1.00 95.88 78 THR A O 1
ATOM 588 N N . MET A 1 79 ? 5.513 10.271 4.370 1.00 94.19 79 MET A N 1
ATOM 589 C CA . MET A 1 79 ? 4.157 10.171 4.943 1.00 94.19 79 MET A CA 1
ATOM 590 C C . MET A 1 79 ? 3.417 11.508 4.922 1.00 94.19 79 MET A C 1
ATOM 592 O O . MET A 1 79 ? 2.208 11.509 4.728 1.00 94.19 79 MET A O 1
ATOM 596 N N . GLN A 1 80 ? 4.126 12.626 5.095 1.00 96.44 80 GLN A N 1
ATOM 597 C CA . GLN A 1 80 ? 3.527 13.957 5.032 1.00 96.44 80 GLN A CA 1
ATOM 598 C C . GLN A 1 80 ? 3.006 14.259 3.621 1.00 96.44 80 GLN A C 1
ATOM 600 O O . GLN A 1 80 ? 1.865 14.669 3.461 1.00 96.44 80 GLN A O 1
ATOM 605 N N . GLN A 1 81 ? 3.792 13.950 2.587 1.00 97.69 81 GLN A N 1
ATOM 606 C CA . GLN A 1 81 ? 3.345 14.085 1.198 1.00 97.69 81 GLN A CA 1
ATOM 607 C C . GLN A 1 81 ? 2.146 13.175 0.900 1.00 97.69 81 GLN A C 1
ATOM 609 O O . GLN A 1 81 ? 1.174 13.608 0.293 1.00 97.69 81 GLN A O 1
ATOM 614 N N . TRP A 1 82 ? 2.149 11.928 1.381 1.00 97.12 82 TRP A N 1
ATOM 615 C CA . TRP A 1 82 ? 0.983 11.050 1.243 1.00 97.12 82 TRP A CA 1
ATOM 616 C C . TRP A 1 82 ? -0.256 11.566 1.990 1.00 97.12 82 TRP A C 1
ATOM 618 O O . TRP A 1 82 ? -1.375 11.340 1.534 1.00 97.12 82 TRP A O 1
ATOM 628 N N . GLN A 1 83 ? -0.098 12.259 3.122 1.00 96.00 83 GLN A N 1
ATOM 629 C CA . GLN A 1 83 ? -1.220 12.897 3.821 1.00 96.00 83 GLN A CA 1
ATOM 630 C C . GLN A 1 83 ? -1.875 13.999 2.984 1.00 96.00 83 GLN A C 1
ATOM 632 O O . GLN A 1 83 ? -3.086 14.170 3.094 1.00 96.00 83 GLN A O 1
ATOM 637 N N . GLU A 1 84 ? -1.106 14.674 2.131 1.00 97.50 84 GLU A N 1
ATOM 638 C CA . GLU A 1 84 ? -1.587 15.699 1.199 1.00 97.50 84 GLU A CA 1
ATOM 639 C C . GLU A 1 84 ? -2.174 15.089 -0.088 1.00 97.50 84 GLU A C 1
ATOM 641 O O . GLU A 1 84 ? -3.199 15.557 -0.569 1.00 97.50 84 GLU A O 1
ATOM 646 N N . ILE A 1 85 ? -1.574 14.014 -0.615 1.00 97.00 85 ILE A N 1
ATOM 647 C CA . ILE A 1 85 ? -1.980 13.366 -1.880 1.00 97.00 85 ILE A CA 1
ATOM 648 C C . ILE A 1 85 ? -3.235 12.498 -1.716 1.00 97.00 85 ILE A C 1
ATOM 650 O O . ILE A 1 85 ? -4.139 12.527 -2.551 1.00 97.00 85 ILE A O 1
ATOM 654 N N . LEU A 1 86 ? -3.286 11.674 -0.662 1.00 96.31 86 LEU A N 1
ATOM 655 C CA . LEU A 1 86 ? -4.324 10.650 -0.528 1.00 96.31 86 LEU A CA 1
ATOM 656 C C . LEU A 1 86 ? -5.754 11.190 -0.442 1.00 96.31 86 LEU A C 1
ATOM 658 O O . LEU A 1 86 ? -6.604 10.526 -1.022 1.00 96.31 86 LEU A O 1
ATOM 662 N N . PRO A 1 87 ? -6.064 12.322 0.224 1.00 96.38 87 PRO A N 1
ATOM 663 C CA . PRO A 1 87 ? -7.432 12.832 0.271 1.00 96.38 87 PRO A CA 1
ATOM 664 C C . PRO A 1 87 ? -8.057 12.982 -1.122 1.00 96.38 87 PRO A C 1
ATOM 666 O O . PRO A 1 87 ? -9.124 12.426 -1.364 1.00 96.38 87 PRO A O 1
ATOM 669 N N . GLU A 1 88 ? -7.352 13.630 -2.056 1.00 96.88 88 GLU A N 1
ATOM 670 C CA . GLU A 1 88 ? -7.840 13.816 -3.428 1.00 96.88 88 GLU A CA 1
ATOM 671 C C . GLU A 1 88 ? -7.958 12.474 -4.166 1.00 96.88 88 GLU A C 1
ATOM 673 O O . GLU A 1 88 ? -8.949 12.208 -4.843 1.00 96.88 88 GLU A O 1
ATOM 678 N N . MET A 1 89 ? -6.966 11.590 -4.028 1.00 97.06 89 MET A N 1
ATOM 679 C CA . MET A 1 89 ? -6.985 10.301 -4.729 1.00 97.06 89 MET A CA 1
ATOM 680 C C . MET A 1 89 ? -8.076 9.361 -4.204 1.00 97.06 89 MET A C 1
ATOM 682 O O . MET A 1 89 ? -8.688 8.646 -4.992 1.00 97.06 89 MET A O 1
ATOM 686 N N . CYS A 1 90 ? -8.333 9.365 -2.894 1.00 97.31 90 CYS A N 1
ATOM 687 C CA . CYS A 1 90 ? -9.378 8.550 -2.274 1.00 97.31 90 CYS A CA 1
ATOM 688 C C . CYS A 1 90 ? -10.769 9.053 -2.660 1.00 97.31 90 CYS A C 1
ATOM 690 O O . CYS A 1 90 ? -11.628 8.235 -2.963 1.00 97.31 90 CYS A O 1
ATOM 692 N N . GLU A 1 91 ? -10.968 10.375 -2.723 1.00 97.19 91 GLU A N 1
ATOM 693 C CA . GLU A 1 91 ? -12.211 10.972 -3.222 1.00 97.19 91 GLU A CA 1
ATOM 694 C C . GLU A 1 91 ? -12.473 10.565 -4.678 1.00 97.19 91 GLU A C 1
ATOM 696 O O . GLU A 1 91 ? -13.551 10.077 -5.006 1.00 97.19 91 GLU A O 1
ATOM 701 N N . ARG A 1 92 ? -11.462 10.681 -5.548 1.00 96.12 92 ARG A N 1
ATOM 702 C CA . ARG A 1 92 ? -11.575 10.304 -6.968 1.00 96.12 92 ARG A CA 1
ATOM 703 C C . ARG A 1 92 ? -11.801 8.811 -7.193 1.00 96.12 92 ARG A C 1
ATOM 705 O O . ARG A 1 92 ? -12.397 8.440 -8.199 1.00 96.12 92 ARG A O 1
ATOM 712 N N . ALA A 1 93 ? -11.279 7.972 -6.305 1.00 96.38 93 ALA A N 1
ATOM 713 C CA . ALA A 1 93 ? -11.476 6.527 -6.330 1.00 96.38 93 ALA A CA 1
ATOM 714 C C . ALA A 1 93 ? -12.735 6.083 -5.562 1.00 96.38 93 ALA A C 1
ATOM 716 O O . ALA A 1 93 ? -12.949 4.880 -5.433 1.00 96.38 93 ALA A O 1
ATOM 717 N N . GLU A 1 94 ? -13.536 7.037 -5.068 1.00 97.00 94 GLU A N 1
ATOM 718 C CA . GLU A 1 94 ? -14.781 6.814 -4.324 1.00 97.00 94 GLU A CA 1
ATOM 719 C C . GLU A 1 94 ? -14.606 5.885 -3.111 1.00 97.00 94 GLU A C 1
ATOM 721 O O . GLU A 1 94 ? -15.498 5.107 -2.775 1.00 97.00 94 GLU A O 1
ATOM 726 N N . LEU A 1 95 ? -13.447 5.960 -2.449 1.00 98.00 95 LEU A N 1
ATOM 727 C CA . LEU A 1 95 ? -13.152 5.121 -1.292 1.00 98.00 95 LEU A CA 1
ATOM 728 C C . LEU A 1 95 ? -13.924 5.593 -0.062 1.00 98.00 95 LEU A C 1
ATOM 730 O O . LEU A 1 95 ? -13.939 6.785 0.263 1.00 98.00 95 LEU A O 1
ATOM 734 N N . ASP A 1 96 ? -14.504 4.644 0.667 1.00 97.81 96 ASP A N 1
ATOM 735 C CA . ASP A 1 96 ? -15.093 4.932 1.970 1.00 97.81 96 ASP A CA 1
ATOM 736 C C . ASP A 1 96 ? -14.017 5.171 3.048 1.00 97.81 96 ASP A C 1
ATOM 738 O O . ASP A 1 96 ? -12.805 5.040 2.828 1.00 97.81 96 ASP A O 1
ATOM 742 N N . LYS A 1 97 ? -14.451 5.542 4.259 1.00 97.31 97 LYS A N 1
ATOM 743 C CA . LYS A 1 97 ? -13.506 5.886 5.326 1.00 97.31 97 LYS A CA 1
ATOM 744 C C . LYS A 1 97 ? -12.698 4.688 5.825 1.00 97.31 97 LYS A C 1
ATOM 746 O O . LYS A 1 97 ? -11.538 4.855 6.204 1.00 97.31 97 LYS A O 1
ATOM 751 N N . ASP A 1 98 ? -13.281 3.496 5.817 1.00 97.62 98 ASP A N 1
ATOM 752 C CA . ASP A 1 98 ? -12.609 2.274 6.254 1.00 97.62 98 ASP A CA 1
ATOM 753 C C . ASP A 1 98 ? -11.593 1.806 5.206 1.00 97.62 98 ASP A C 1
ATOM 755 O O . ASP A 1 98 ? -10.526 1.294 5.543 1.00 97.62 98 ASP A O 1
ATOM 759 N N . GLU A 1 99 ? -11.902 1.981 3.925 1.00 98.44 99 GLU A N 1
ATOM 760 C CA . GLU A 1 99 ? -10.997 1.769 2.798 1.00 98.44 99 GLU A CA 1
ATOM 761 C C . GLU A 1 99 ? -9.824 2.747 2.819 1.00 98.44 99 GLU A C 1
ATOM 763 O O . GLU A 1 99 ? -8.673 2.316 2.731 1.00 98.44 99 GLU A O 1
ATOM 768 N N . GLU A 1 100 ? -10.088 4.040 3.018 1.00 98.12 100 GLU A N 1
ATOM 769 C CA . GLU A 1 100 ? -9.047 5.057 3.166 1.00 98.12 100 GLU A CA 1
ATOM 770 C C . GLU A 1 100 ? -8.113 4.729 4.344 1.00 98.12 100 GLU A C 1
ATOM 772 O O . GLU A 1 100 ? -6.887 4.799 4.216 1.00 98.12 100 GLU A O 1
ATOM 777 N N . ASN A 1 101 ? -8.668 4.338 5.494 1.00 98.00 101 ASN A N 1
ATOM 778 C CA . ASN A 1 101 ? -7.881 3.981 6.673 1.00 98.00 101 ASN A CA 1
ATOM 779 C C . ASN A 1 101 ? -6.996 2.751 6.419 1.00 98.00 101 ASN A C 1
ATOM 781 O O . ASN A 1 101 ? -5.805 2.778 6.741 1.00 98.00 101 ASN A O 1
ATOM 785 N N . ALA A 1 102 ? -7.547 1.705 5.797 1.00 98.62 102 ALA A N 1
ATOM 786 C CA . ALA A 1 102 ? -6.795 0.510 5.418 1.00 98.62 102 ALA A CA 1
ATOM 787 C C . ALA A 1 102 ? -5.666 0.845 4.427 1.00 98.62 102 ALA A C 1
ATOM 789 O O . ALA A 1 102 ? -4.522 0.420 4.607 1.00 98.62 102 ALA A O 1
ATOM 790 N N . LEU A 1 103 ? -5.958 1.670 3.418 1.00 98.44 103 LEU A N 1
ATOM 791 C CA . LEU A 1 103 ? -4.988 2.146 2.432 1.00 98.44 103 LEU A CA 1
ATOM 792 C C . LEU A 1 103 ? -3.837 2.914 3.094 1.00 98.44 103 LEU A C 1
ATOM 794 O O . LEU A 1 103 ? -2.665 2.623 2.844 1.00 98.44 103 LEU A O 1
ATOM 798 N N . ARG A 1 104 ? -4.155 3.868 3.978 1.00 98.06 104 ARG A N 1
ATOM 799 C CA . ARG A 1 104 ? -3.162 4.652 4.729 1.00 98.06 104 ARG A CA 1
ATOM 800 C C . ARG A 1 104 ? -2.287 3.768 5.610 1.00 98.06 104 ARG A C 1
ATOM 802 O O . ARG A 1 104 ? -1.073 3.976 5.648 1.00 98.06 104 ARG A O 1
ATOM 809 N N . ALA A 1 105 ? -2.885 2.793 6.293 1.00 98.38 105 ALA A N 1
ATOM 810 C CA . ALA A 1 105 ? -2.160 1.847 7.132 1.00 98.38 105 ALA A CA 1
ATOM 811 C C . ALA A 1 105 ? -1.169 1.016 6.307 1.00 98.38 105 ALA A C 1
ATOM 813 O O . ALA A 1 105 ? 0.012 0.956 6.650 1.00 98.38 105 ALA A O 1
ATOM 814 N N . TYR A 1 106 ? -1.618 0.464 5.175 1.00 98.62 106 TYR A N 1
ATOM 815 C CA . TYR A 1 106 ? -0.748 -0.274 4.263 1.00 98.62 106 TYR A CA 1
ATOM 816 C C . TYR A 1 106 ? 0.414 0.587 3.754 1.00 98.62 106 TYR A C 1
ATOM 818 O O . TYR A 1 106 ? 1.566 0.177 3.882 1.00 98.62 106 TYR A O 1
ATOM 826 N N . ILE A 1 107 ? 0.143 1.792 3.237 1.00 98.12 107 ILE A N 1
ATOM 827 C CA . ILE A 1 107 ? 1.187 2.693 2.723 1.00 98.12 107 ILE A CA 1
ATOM 828 C C . ILE A 1 107 ? 2.207 3.015 3.820 1.00 98.12 107 ILE A C 1
ATOM 830 O O . ILE A 1 107 ? 3.410 2.945 3.578 1.00 98.12 107 ILE A O 1
ATOM 834 N N . ALA A 1 108 ? 1.757 3.334 5.036 1.00 97.56 108 ALA A N 1
ATOM 835 C CA . ALA A 1 108 ? 2.655 3.647 6.141 1.00 97.56 108 ALA A CA 1
ATOM 836 C C . ALA A 1 108 ? 3.577 2.468 6.490 1.00 97.56 108 ALA A C 1
ATOM 838 O O . ALA A 1 108 ? 4.796 2.641 6.546 1.00 97.56 108 ALA A O 1
ATOM 839 N N . SER A 1 109 ? 3.016 1.271 6.665 1.00 98.25 109 SER A N 1
ATOM 840 C CA . SER A 1 109 ? 3.780 0.073 7.024 1.00 98.25 109 SER A CA 1
ATOM 841 C C . SER A 1 109 ? 4.700 -0.393 5.901 1.00 98.25 109 SER A C 1
ATOM 843 O O . SER A 1 109 ? 5.875 -0.663 6.146 1.00 98.25 109 SER A O 1
ATOM 845 N N . ALA A 1 110 ? 4.208 -0.427 4.661 1.00 97.94 110 ALA A N 1
ATOM 846 C CA . ALA A 1 110 ? 4.981 -0.841 3.494 1.00 97.94 110 ALA A CA 1
ATOM 847 C C . ALA A 1 110 ? 6.169 0.095 3.233 1.00 97.94 110 ALA A C 1
ATOM 849 O O . ALA A 1 110 ? 7.254 -0.363 2.879 1.00 97.94 110 ALA A O 1
ATOM 850 N N . ARG A 1 111 ? 6.007 1.403 3.467 1.00 96.38 111 ARG A N 1
ATOM 851 C CA . ARG A 1 111 ? 7.109 2.369 3.363 1.00 96.38 111 ARG A CA 1
ATOM 852 C C . ARG A 1 111 ? 8.227 2.085 4.353 1.00 96.38 111 ARG A C 1
ATOM 854 O O . ARG A 1 111 ? 9.387 2.069 3.952 1.00 96.38 111 ARG A O 1
ATOM 861 N N . VAL A 1 112 ? 7.885 1.879 5.625 1.00 95.94 112 VAL A N 1
ATOM 862 C CA . VAL A 1 112 ? 8.886 1.577 6.658 1.00 95.94 112 VAL A CA 1
ATOM 863 C C . VAL A 1 112 ? 9.547 0.232 6.367 1.00 95.94 112 VAL A C 1
ATOM 865 O O . VAL A 1 112 ? 10.768 0.143 6.436 1.00 95.94 112 VAL A O 1
ATOM 868 N N . TYR A 1 113 ? 8.770 -0.774 5.959 1.00 96.69 113 TYR A N 1
ATOM 869 C CA . TYR A 1 113 ? 9.289 -2.072 5.533 1.00 96.69 113 TYR A CA 1
ATOM 870 C C . TYR A 1 113 ? 10.351 -1.928 4.434 1.00 96.69 113 TYR A C 1
ATOM 872 O O . TYR A 1 113 ? 11.497 -2.307 4.651 1.00 96.69 113 TYR A O 1
ATOM 880 N N . LEU A 1 114 ? 10.026 -1.279 3.309 1.00 93.81 114 LEU A N 1
ATOM 881 C CA . LEU A 1 114 ? 10.976 -1.097 2.203 1.00 93.81 114 LEU A CA 1
ATOM 882 C C . LEU A 1 114 ? 12.215 -0.280 2.599 1.00 93.81 114 LEU A C 1
ATOM 884 O O . LEU A 1 114 ? 13.306 -0.548 2.104 1.00 93.81 114 LEU A O 1
ATOM 888 N N . GLN A 1 115 ? 12.069 0.709 3.487 1.00 90.94 115 GLN A N 1
ATOM 889 C CA . GLN A 1 115 ? 13.207 1.480 3.998 1.00 90.94 115 GLN A CA 1
ATOM 890 C C . GLN A 1 115 ? 14.156 0.621 4.839 1.00 90.94 115 GLN A C 1
ATOM 892 O O . GLN A 1 115 ? 15.366 0.798 4.748 1.00 90.94 115 GLN A O 1
ATOM 897 N N . GLN A 1 116 ? 13.626 -0.302 5.643 1.00 88.69 116 GLN A N 1
ATOM 898 C CA . GLN A 1 116 ? 14.426 -1.187 6.492 1.00 88.69 116 GLN A CA 1
ATOM 899 C C . GLN A 1 116 ? 15.020 -2.359 5.702 1.00 88.69 116 GLN A C 1
ATOM 901 O O . GLN A 1 116 ? 16.160 -2.743 5.943 1.00 88.69 116 GLN A O 1
ATOM 906 N N . SER A 1 117 ? 14.297 -2.893 4.716 1.00 81.50 117 SER A N 1
ATOM 907 C CA . SER A 1 117 ? 14.791 -3.959 3.836 1.00 81.50 117 SER A CA 1
ATOM 908 C C . SER A 1 117 ? 15.904 -3.503 2.889 1.00 81.50 117 SER A C 1
ATOM 910 O O . SER A 1 117 ? 16.656 -4.339 2.416 1.00 81.50 117 SER A O 1
ATOM 912 N N . ALA A 1 118 ? 16.028 -2.202 2.609 1.00 75.50 118 ALA A N 1
ATOM 913 C CA . ALA A 1 118 ? 17.110 -1.660 1.780 1.00 75.50 118 ALA A CA 1
ATOM 914 C C . ALA A 1 118 ? 18.439 -1.456 2.539 1.00 75.50 118 ALA A C 1
ATOM 916 O O . ALA A 1 118 ? 19.451 -1.136 1.917 1.00 75.50 118 ALA A O 1
ATOM 917 N N . VAL A 1 119 ? 18.430 -1.578 3.871 1.00 64.81 119 VAL A N 1
ATOM 918 C CA . VAL A 1 119 ? 19.596 -1.352 4.748 1.00 64.81 119 VAL A CA 1
ATOM 919 C C . VAL A 1 119 ? 20.229 -2.671 5.221 1.00 64.81 119 VAL A C 1
ATOM 921 O O . VAL A 1 119 ? 21.369 -2.660 5.684 1.00 64.81 119 VAL A O 1
ATOM 924 N N . ASN A 1 120 ? 19.515 -3.792 5.077 1.00 50.62 120 ASN A N 1
ATOM 925 C CA . ASN A 1 120 ? 19.978 -5.146 5.406 1.00 50.62 120 ASN A CA 1
ATOM 926 C C . ASN A 1 120 ? 20.437 -5.898 4.154 1.00 50.62 120 ASN A C 1
ATOM 928 O O . ASN A 1 120 ? 21.347 -6.745 4.296 1.00 50.62 120 ASN A O 1
#

Foldseek 3Di:
DDVVVVVVVVVVVVVVVVVVVVVPPDDDDVCQQQNDQDPLLCVLFDPVADSVLLNLLSCCQCPLLPPPHHRGRLQPDDLVVCVVVLVVSCVVSVHDPSSSVSNSRNSRSSNVSSVVVV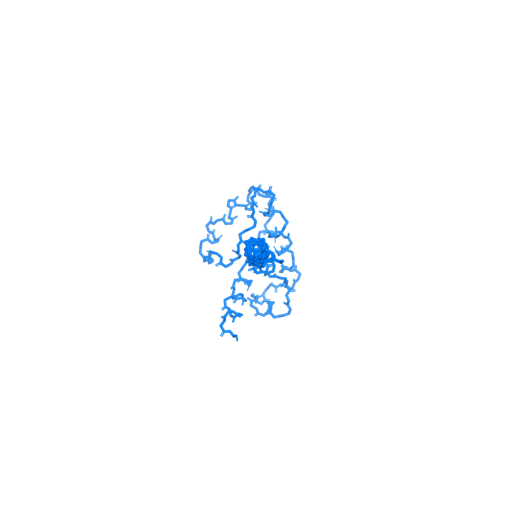VD

Sequence (120 aa):
MNPEKNHVLVLISAALIIFALLFLTGCVTLDSLAPPVSSELARYAPPTVTYADLEKGRKIYTGSCTSCHSVQPVNAYTMQQWQEILPEMCERAELDKDEENALRAYIASARVYLQQSAVN

pLDDT: mean 91.14, std 10.41, range [50.62, 98.75]